Protein AF-A0A815K995-F1 (afdb_monomer)

Solvent-accessible surface area (backbone atoms only — not comparable to full-atom values): 7004 Å² total; per-residue (Å²): 136,90,71,78,91,73,68,48,72,71,52,49,50,49,30,42,75,75,43,52,70,61,80,76,50,62,62,69,53,32,50,54,38,45,49,45,39,38,73,76,62,66,43,56,68,69,58,48,53,76,46,48,77,54,32,75,49,58,57,68,61,46,51,51,53,53,51,48,26,48,74,70,72,50,67,32,77,48,87,90,44,85,71,49,48,53,68,66,58,69,59,46,94,44,66,57,58,29,16,65,74,69,72,70,46,57,54,66,61,53,53,54,52,61,76,75,111

Foldseek 3Di:
DDDDVPQDPVLVVLLCVVCVVLVVADPVQLVLQCCCCVPVLVADPVLCSVPVVLSRDDPLLLVLLCVVCVVLVLSACDPVDPSHDHSVLSVDPDLCSNCVPRVVHDSVVSVVSSVVD

pLDDT: mean 93.16, std 9.45, range [33.12, 97.75]

InterPro doma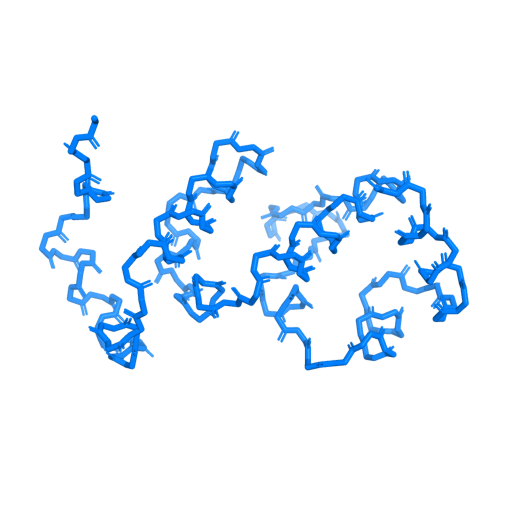ins:
  IPR003690 Transcription termination factor, mitochondrial/chloroplastic [PF02536] (4-79)
  IPR038538 MTERF superfamily, mitochondrial/chloroplastic [G3DSA:1.25.70.10] (1-117)

Mean predicted aligned error: 3.58 Å

Radius of gyration: 14.65 Å; Cα contacts (8 Å, |Δi|>4): 116; chains: 1; bounding box: 34×35×35 Å

Organism: NCBI:txid433720

Structure (mmCIF, N/CA/C/O backbone):
data_AF-A0A815K995-F1
#
_entry.id   AF-A0A815K995-F1
#
loop_
_atom_site.group_PDB
_atom_site.id
_atom_site.type_symbol
_atom_site.label_atom_id
_atom_site.label_alt_id
_atom_site.label_comp_id
_atom_site.label_asym_id
_atom_site.label_entity_id
_atom_site.label_seq_id
_atom_site.pdbx_PDB_ins_code
_atom_site.Cartn_x
_atom_site.Cartn_y
_atom_site.Cartn_z
_atom_site.occupancy
_atom_site.B_iso_or_equiv
_atom_site.auth_seq_id
_atom_site.auth_comp_id
_atom_site.auth_asym_id
_atom_site.auth_atom_id
_atom_site.pdbx_PDB_model_num
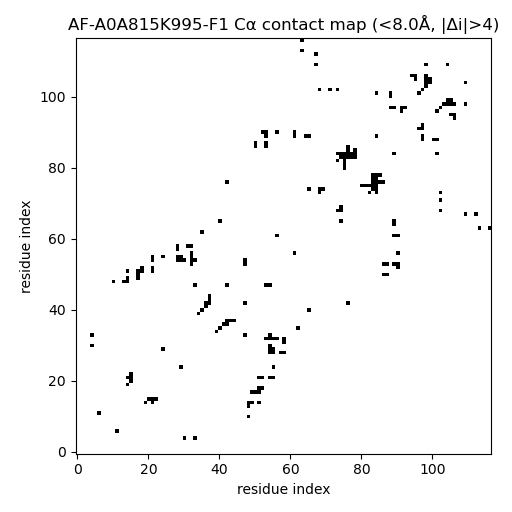ATOM 1 N N . MET A 1 1 ? 0.896 23.483 8.645 1.00 33.12 1 MET A N 1
ATOM 2 C CA . MET A 1 1 ? -0.292 22.689 8.278 1.00 33.12 1 MET A CA 1
ATOM 3 C C . MET A 1 1 ? -0.439 21.598 9.323 1.00 33.12 1 MET A C 1
ATOM 5 O O . MET A 1 1 ? 0.375 20.692 9.343 1.00 33.12 1 MET A O 1
ATOM 9 N N . ASN A 1 2 ? -1.375 21.768 10.259 1.00 42.28 2 ASN A N 1
ATOM 10 C CA . ASN A 1 2 ? -1.779 20.726 11.203 1.00 42.28 2 ASN A CA 1
ATOM 11 C C . ASN A 1 2 ? -3.022 20.072 10.606 1.00 42.28 2 ASN A C 1
ATOM 13 O O . ASN A 1 2 ? -4.102 20.649 10.699 1.00 42.28 2 ASN A O 1
ATOM 17 N N . THR A 1 3 ? -2.885 18.917 9.968 1.00 44.00 3 THR A N 1
ATOM 18 C CA . THR A 1 3 ? -4.040 18.176 9.456 1.00 44.00 3 THR A CA 1
ATOM 19 C C . THR A 1 3 ? -3.959 16.757 9.969 1.00 44.00 3 THR A C 1
ATOM 21 O O . THR A 1 3 ? -3.334 15.887 9.385 1.00 44.00 3 THR A O 1
ATOM 24 N N . GLN A 1 4 ? -4.631 16.514 11.094 1.00 66.75 4 GLN A N 1
ATOM 25 C CA . GLN A 1 4 ? -5.117 15.171 11.393 1.00 66.75 4 GLN A CA 1
ATOM 26 C C . GLN A 1 4 ? -5.733 14.608 10.101 1.00 66.75 4 GLN A C 1
ATOM 28 O O . GLN A 1 4 ? -6.472 15.337 9.441 1.00 66.75 4 GLN A O 1
ATOM 33 N N . LEU A 1 5 ? -5.448 13.354 9.730 1.00 78.94 5 LEU A N 1
ATOM 34 C CA . LEU A 1 5 ? -5.896 12.685 8.486 1.00 78.94 5 LEU A CA 1
ATOM 35 C C . LEU A 1 5 ? -7.425 12.681 8.229 1.00 78.94 5 LEU A C 1
ATOM 37 O O . LEU A 1 5 ? -7.916 12.070 7.272 1.00 78.94 5 LEU A O 1
ATOM 41 N N . GLY A 1 6 ? -8.188 13.357 9.087 1.00 83.06 6 GLY A N 1
ATOM 42 C CA . GLY A 1 6 ? -9.619 13.572 8.974 1.00 83.06 6 GLY A CA 1
ATOM 43 C C . GLY A 1 6 ? -10.394 12.279 9.120 1.00 83.06 6 GLY A C 1
ATOM 44 O O . GLY A 1 6 ? -11.490 12.183 8.589 1.00 83.06 6 GLY A O 1
ATOM 45 N N . PHE A 1 7 ? -9.803 11.261 9.756 1.00 86.25 7 PHE A N 1
ATOM 46 C CA . PHE A 1 7 ? -10.503 10.009 9.980 1.00 86.25 7 PHE A CA 1
ATOM 47 C C . PHE A 1 7 ? -11.633 10.217 10.976 1.00 86.25 7 PHE A C 1
ATOM 49 O O . PHE A 1 7 ? -11.411 10.698 12.091 1.00 86.25 7 PHE A O 1
ATOM 56 N N . GLU A 1 8 ? -12.831 9.800 10.593 1.00 90.94 8 GLU A N 1
ATOM 57 C CA . GLU A 1 8 ? -13.954 9.755 11.518 1.00 90.94 8 GLU A CA 1
ATOM 58 C C . GLU A 1 8 ? -13.742 8.652 12.564 1.00 90.94 8 GLU A C 1
ATOM 60 O O . GLU A 1 8 ? -13.029 7.671 12.339 1.00 90.94 8 GLU A O 1
ATOM 65 N N . TYR A 1 9 ? -14.414 8.755 13.713 1.00 90.81 9 TYR A N 1
ATOM 66 C CA . TYR A 1 9 ? -14.305 7.743 14.770 1.00 90.81 9 TYR A CA 1
ATOM 67 C C . TYR A 1 9 ? -14.650 6.327 14.272 1.00 90.81 9 TYR A C 1
ATOM 69 O O . TYR A 1 9 ? -13.986 5.356 14.640 1.00 90.81 9 TYR A O 1
ATOM 77 N N . ALA A 1 10 ? -15.654 6.198 13.398 1.00 94.06 10 ALA A N 1
ATOM 78 C CA . ALA A 1 10 ? -16.025 4.921 12.791 1.00 94.06 10 ALA A CA 1
ATOM 79 C C . ALA A 1 10 ? -14.907 4.354 11.895 1.00 94.06 10 ALA A C 1
ATOM 81 O O . ALA A 1 10 ? -14.631 3.151 11.938 1.00 94.06 10 ALA A O 1
ATOM 82 N N . GLU A 1 11 ? -14.224 5.215 11.137 1.00 94.25 11 GLU A N 1
ATOM 83 C CA . GLU A 1 11 ? -13.081 4.845 10.299 1.00 94.25 11 GLU A CA 1
ATOM 84 C C . GLU A 1 11 ? -11.891 4.414 11.159 1.00 94.25 11 GLU A C 1
ATOM 86 O O . GLU A 1 11 ? -11.328 3.342 10.934 1.00 94.25 11 GLU A O 1
ATOM 91 N N . LEU A 1 12 ? -11.562 5.181 12.203 1.00 93.75 12 LEU A N 1
ATOM 92 C CA . LEU A 1 12 ? -10.512 4.830 13.163 1.00 93.75 12 LEU A CA 1
ATOM 93 C C . LEU A 1 12 ? -10.798 3.493 13.850 1.00 93.75 12 LEU A C 1
ATOM 95 O O . LEU A 1 12 ? -9.903 2.654 13.950 1.00 93.75 12 LEU A O 1
ATOM 99 N N . LYS A 1 13 ? -12.045 3.252 14.270 1.00 95.25 13 LYS A N 1
ATOM 100 C CA . LYS A 1 13 ? -12.471 1.974 14.856 1.00 95.25 13 LYS A CA 1
ATOM 101 C C . LYS A 1 13 ? -12.293 0.820 13.870 1.00 95.25 13 LYS A C 1
ATOM 103 O O . LYS A 1 13 ? -11.816 -0.247 14.255 1.00 95.25 13 LYS A O 1
ATOM 108 N N . LYS A 1 14 ? -12.630 1.026 12.593 1.00 96.31 14 LYS A N 1
ATOM 109 C CA . LYS A 1 14 ? -12.428 0.024 11.537 1.00 96.31 14 LYS A CA 1
ATOM 110 C C . LYS A 1 14 ? -10.941 -0.268 11.320 1.00 96.31 14 LYS A C 1
ATOM 112 O O . LYS A 1 14 ? -10.556 -1.437 11.327 1.00 96.31 14 LYS A O 1
ATOM 117 N N . ILE A 1 15 ? -10.110 0.769 11.215 1.00 96.19 15 ILE A N 1
ATOM 118 C CA . ILE A 1 15 ? -8.650 0.641 11.098 1.00 96.19 15 ILE A CA 1
ATOM 119 C C . ILE A 1 15 ? -8.083 -0.112 12.304 1.00 96.19 15 ILE A C 1
ATOM 121 O O . ILE A 1 15 ? -7.287 -1.029 12.126 1.00 96.19 15 ILE A O 1
ATOM 125 N N . PHE A 1 16 ? -8.504 0.233 13.522 1.00 95.62 16 PHE A N 1
ATOM 126 C CA . PHE A 1 16 ? -8.029 -0.407 14.749 1.00 95.62 16 PHE A CA 1
ATOM 127 C C . PHE A 1 16 ? -8.368 -1.899 14.776 1.00 95.62 16 PHE A C 1
ATOM 129 O O . PHE A 1 16 ? -7.493 -2.726 15.024 1.00 95.62 16 PHE A O 1
ATOM 136 N N . ASN A 1 17 ? -9.607 -2.255 14.432 1.00 96.38 17 ASN A N 1
ATOM 137 C CA . ASN A 1 17 ? -10.041 -3.650 14.378 1.00 96.38 17 ASN A CA 1
ATOM 138 C C . ASN A 1 17 ? -9.291 -4.466 13.315 1.00 96.38 17 ASN A C 1
ATOM 140 O O . ASN A 1 17 ? -9.049 -5.654 13.515 1.00 96.38 17 ASN A O 1
ATOM 144 N N . GLN A 1 18 ? -8.919 -3.853 12.188 1.00 95.56 18 GLN A N 1
ATOM 145 C CA . GLN A 1 18 ? -8.184 -4.541 11.124 1.00 95.56 18 GLN A CA 1
ATOM 146 C C . GLN A 1 18 ? -6.675 -4.609 11.382 1.00 95.56 18 GLN A C 1
ATOM 148 O O . GLN A 1 18 ? -6.033 -5.620 11.096 1.00 95.56 18 GLN A O 1
ATOM 153 N N . TYR A 1 19 ? -6.084 -3.524 11.881 1.00 96.25 19 TYR A N 1
ATOM 154 C CA . TYR A 1 19 ? -4.645 -3.403 12.074 1.00 96.25 19 TYR A CA 1
ATOM 155 C C . TYR A 1 19 ? -4.302 -2.385 13.173 1.00 96.25 19 TYR A C 1
ATOM 157 O O . TYR A 1 19 ? -3.719 -1.333 12.912 1.00 96.25 19 TYR A O 1
ATOM 165 N N . ALA A 1 20 ? -4.590 -2.735 14.432 1.00 95.75 20 ALA A N 1
ATOM 166 C CA . ALA A 1 20 ? -4.276 -1.921 15.616 1.00 95.75 20 ALA A CA 1
ATOM 167 C C . ALA A 1 20 ? -2.804 -1.478 15.691 1.00 95.75 20 ALA A C 1
ATOM 169 O O . ALA A 1 20 ? -2.501 -0.391 16.177 1.00 95.75 20 ALA A O 1
ATOM 170 N N . LYS A 1 21 ? -1.881 -2.283 15.141 1.00 95.06 21 LYS A N 1
ATOM 171 C CA . LYS A 1 21 ? -0.458 -1.929 15.060 1.00 95.06 21 LYS A CA 1
ATOM 172 C C . LYS A 1 21 ? -0.215 -0.631 14.290 1.00 95.06 21 LYS A C 1
ATOM 174 O O . LYS A 1 21 ? 0.831 -0.043 14.497 1.00 95.06 21 LYS A O 1
ATOM 179 N N . LEU A 1 22 ? -1.131 -0.164 13.433 1.00 95.25 22 LEU A N 1
ATOM 180 C CA . LEU A 1 22 ? -0.958 1.112 12.735 1.00 95.25 22 LEU A CA 1
ATOM 181 C C . LEU A 1 22 ? -0.749 2.280 13.709 1.00 95.25 22 LEU A C 1
ATOM 183 O O . LEU A 1 22 ? 0.079 3.141 13.451 1.00 95.25 22 LEU A O 1
ATOM 187 N N . PHE A 1 23 ? -1.442 2.266 14.850 1.00 93.44 23 PHE A N 1
ATOM 188 C CA . PHE A 1 23 ? -1.461 3.362 15.824 1.00 93.44 23 PHE A CA 1
ATOM 189 C C . PHE A 1 23 ? -0.164 3.517 16.628 1.00 93.44 23 PHE A C 1
ATOM 191 O O . PHE A 1 23 ? -0.015 4.499 17.346 1.00 93.44 23 PHE A O 1
ATOM 198 N N . ILE A 1 24 ? 0.767 2.565 16.512 1.00 95.19 24 ILE A N 1
ATOM 199 C CA . ILE A 1 24 ? 2.099 2.653 17.127 1.00 95.19 24 ILE A CA 1
ATOM 200 C C . ILE A 1 24 ? 3.198 3.022 16.119 1.00 95.19 24 ILE A C 1
ATOM 202 O O . ILE A 1 24 ? 4.347 3.188 16.517 1.00 95.19 24 ILE A O 1
ATOM 206 N N . TYR A 1 25 ? 2.883 3.115 14.820 1.00 94.38 25 TYR A N 1
ATOM 207 C CA . TYR A 1 25 ? 3.847 3.577 13.817 1.00 94.38 25 TYR A CA 1
ATOM 208 C C . TYR A 1 25 ? 3.951 5.105 13.810 1.00 94.38 25 TYR A C 1
ATOM 210 O O . TYR A 1 25 ? 3.081 5.810 14.316 1.00 94.38 25 TYR A O 1
ATOM 218 N N . ASP A 1 26 ? 5.024 5.608 13.197 1.00 93.94 26 ASP A N 1
ATOM 219 C CA . ASP A 1 26 ? 5.237 7.040 13.004 1.00 93.94 26 ASP A CA 1
ATOM 220 C C . ASP A 1 26 ? 4.072 7.671 12.227 1.00 93.94 26 ASP A C 1
ATOM 222 O O . ASP A 1 26 ? 3.829 7.349 11.059 1.00 93.94 26 ASP A O 1
ATOM 226 N N . TYR A 1 27 ? 3.371 8.600 12.883 1.00 92.31 27 TYR A N 1
ATOM 227 C CA . TYR A 1 27 ? 2.262 9.341 12.295 1.00 92.31 27 TYR A CA 1
ATOM 228 C C . TYR A 1 27 ? 2.682 10.078 11.020 1.00 92.31 27 TYR A C 1
ATOM 230 O O . TYR A 1 27 ? 1.917 10.089 10.060 1.00 92.31 27 TYR A O 1
ATOM 238 N N . LYS A 1 28 ? 3.905 10.624 10.959 1.00 94.31 28 LYS A N 1
ATOM 239 C CA . LYS A 1 28 ? 4.384 11.345 9.769 1.00 94.31 28 LYS A CA 1
ATOM 240 C C . LYS A 1 28 ? 4.502 10.425 8.559 1.00 94.31 28 LYS A C 1
ATOM 242 O O . LYS A 1 28 ? 4.162 10.826 7.452 1.00 94.31 28 LYS A O 1
ATOM 247 N N . LEU A 1 29 ? 4.950 9.183 8.761 1.00 95.75 29 LEU A N 1
ATOM 248 C CA . LEU A 1 29 ? 5.005 8.183 7.694 1.00 95.75 29 LEU A CA 1
ATOM 249 C C . LEU A 1 29 ? 3.600 7.805 7.213 1.00 95.75 29 LEU A C 1
ATOM 251 O O . LEU A 1 29 ? 3.374 7.690 6.010 1.00 95.75 29 LEU A O 1
ATOM 255 N N . ILE A 1 30 ? 2.665 7.612 8.148 1.00 96.62 30 ILE A N 1
ATOM 256 C CA . ILE A 1 30 ? 1.267 7.288 7.835 1.00 96.62 30 ILE A CA 1
ATOM 257 C C . ILE A 1 30 ? 0.632 8.427 7.041 1.00 96.62 30 ILE A C 1
ATOM 259 O O . ILE A 1 30 ? -0.002 8.168 6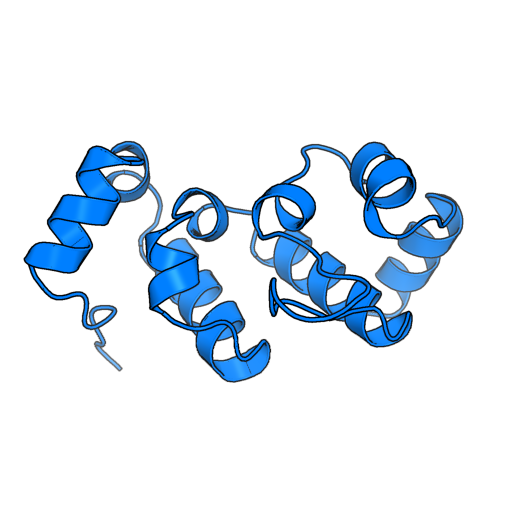.021 1.00 96.62 30 ILE A O 1
ATOM 263 N N . GLU A 1 31 ? 0.823 9.667 7.488 1.00 95.44 31 GLU A N 1
ATOM 264 C CA . GLU A 1 31 ? 0.295 10.863 6.839 1.00 95.44 31 GLU A CA 1
ATOM 265 C C . GLU A 1 31 ? 0.851 11.021 5.425 1.00 95.44 31 GLU A C 1
ATOM 267 O O . GLU A 1 31 ? 0.080 11.130 4.473 1.00 95.44 31 GLU A O 1
ATOM 272 N N . LEU A 1 32 ? 2.172 10.908 5.272 1.00 96.56 32 LEU A N 1
ATOM 273 C CA . LEU A 1 32 ? 2.850 10.980 3.981 1.00 96.56 32 LEU A CA 1
ATOM 274 C C . LEU A 1 32 ? 2.369 9.894 3.005 1.00 96.56 32 LEU A C 1
ATOM 276 O O . LEU A 1 32 ? 2.085 10.174 1.842 1.00 96.56 32 LEU A O 1
ATOM 280 N N . ASN A 1 33 ? 2.262 8.645 3.467 1.00 97.69 33 ASN A N 1
ATOM 281 C CA . ASN A 1 33 ? 1.765 7.551 2.635 1.00 97.69 33 ASN A CA 1
A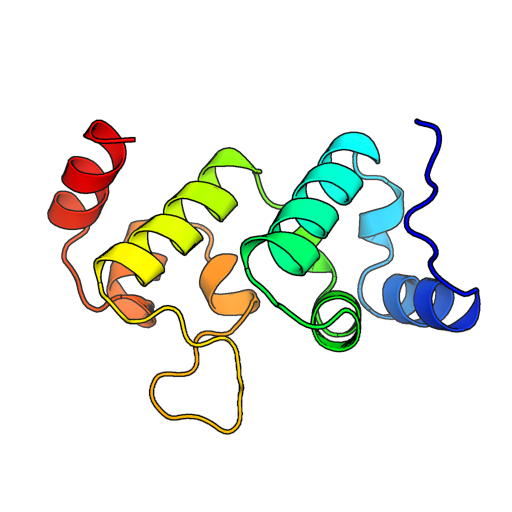TOM 282 C C . ASN A 1 33 ? 0.286 7.736 2.277 1.00 97.69 33 ASN A C 1
ATOM 284 O O . ASN A 1 33 ? -0.112 7.401 1.161 1.00 97.69 33 ASN A O 1
ATOM 288 N N . PHE A 1 34 ? -0.535 8.236 3.203 1.00 96.94 34 PHE A N 1
ATOM 289 C CA . PHE A 1 34 ? -1.949 8.484 2.943 1.00 96.94 34 PHE A CA 1
ATOM 290 C C . PHE A 1 34 ? -2.124 9.568 1.881 1.00 96.94 34 PHE A C 1
ATOM 292 O O . PHE A 1 34 ? -2.840 9.335 0.909 1.00 96.94 34 PHE A O 1
ATOM 299 N N . ASP A 1 35 ? -1.446 10.706 2.038 1.00 96.00 35 ASP A N 1
ATOM 300 C CA . ASP A 1 35 ? -1.493 11.828 1.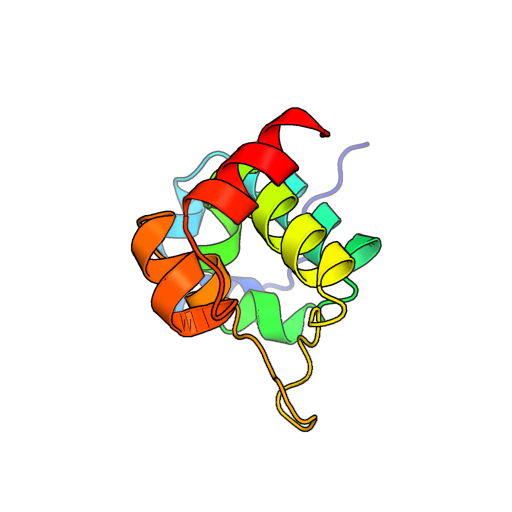099 1.00 96.00 35 ASP A CA 1
ATOM 301 C C . ASP A 1 35 ? -1.082 11.388 -0.312 1.00 96.00 35 ASP A C 1
ATOM 303 O O . ASP A 1 35 ? -1.846 11.546 -1.263 1.00 96.00 35 ASP A O 1
ATOM 307 N N . PHE A 1 36 ? 0.052 10.692 -0.431 1.00 97.31 36 PHE A N 1
ATOM 308 C CA . PHE A 1 36 ? 0.523 10.154 -1.706 1.00 97.31 36 PHE A CA 1
ATOM 309 C C . PHE A 1 36 ? -0.482 9.191 -2.356 1.00 97.31 36 PHE A C 1
ATOM 311 O O . PHE A 1 36 ? -0.785 9.293 -3.546 1.00 97.31 36 PHE A O 1
ATOM 318 N N . LEU A 1 37 ? -1.025 8.233 -1.600 1.00 97.00 37 LEU A N 1
ATOM 319 C CA . LEU A 1 37 ? -1.947 7.250 -2.171 1.00 97.00 37 LEU A CA 1
ATOM 320 C C . LEU A 1 37 ? -3.300 7.866 -2.541 1.00 97.00 37 LEU A C 1
ATOM 322 O O . LEU A 1 37 ? -3.868 7.516 -3.578 1.00 97.00 37 LEU A O 1
ATOM 326 N N . TYR A 1 38 ? -3.816 8.764 -1.706 1.00 95.88 38 TYR A N 1
ATOM 327 C CA . TYR A 1 38 ? -5.116 9.389 -1.906 1.00 95.88 38 TYR A CA 1
ATOM 328 C C . TYR A 1 38 ? -5.061 10.460 -3.001 1.00 95.88 38 TYR A C 1
ATOM 330 O O . TYR A 1 38 ? -5.799 10.360 -3.980 1.00 95.88 38 TYR A O 1
ATOM 338 N N . ASN A 1 39 ? -4.148 11.428 -2.886 1.00 95.19 39 ASN A N 1
ATOM 339 C CA . ASN A 1 39 ? -4.083 12.587 -3.777 1.00 95.19 39 ASN A CA 1
ATOM 340 C C . ASN A 1 39 ? -3.298 12.305 -5.069 1.00 95.19 39 ASN A C 1
ATOM 342 O O . ASN A 1 39 ? -3.759 12.661 -6.151 1.00 95.19 39 ASN A O 1
ATOM 346 N N . GLU A 1 40 ? -2.142 11.631 -5.012 1.00 95.12 40 GLU A N 1
ATOM 347 C CA . GLU A 1 40 ? -1.305 11.421 -6.213 1.00 95.12 40 GLU A CA 1
ATOM 348 C C . GLU A 1 40 ? -1.617 10.124 -6.978 1.00 95.12 40 GLU A C 1
ATOM 350 O O . GLU A 1 40 ? -1.406 10.026 -8.200 1.00 95.12 40 GLU A O 1
ATOM 355 N N . MET A 1 41 ? -2.083 9.091 -6.272 1.00 95.12 41 MET A N 1
ATOM 356 C CA . MET A 1 41 ? -2.423 7.792 -6.866 1.00 95.12 41 MET A CA 1
ATOM 357 C C . MET A 1 41 ? -3.929 7.587 -7.061 1.00 95.12 41 MET A C 1
ATOM 359 O O . MET A 1 41 ? -4.312 6.577 -7.655 1.00 95.12 41 MET A O 1
ATOM 363 N N . ASN A 1 42 ? -4.763 8.546 -6.640 1.00 93.94 42 ASN A N 1
ATOM 364 C CA . ASN A 1 42 ? -6.225 8.518 -6.769 1.00 93.94 42 ASN A CA 1
ATOM 365 C C . ASN A 1 42 ? -6.864 7.247 -6.179 1.00 93.94 42 ASN A C 1
ATOM 367 O O . ASN A 1 42 ? -7.844 6.715 -6.708 1.00 93.94 42 ASN A O 1
ATOM 371 N N . ILE A 1 43 ? -6.292 6.718 -5.095 1.00 95.06 43 ILE A N 1
ATOM 372 C CA . ILE A 1 43 ? -6.842 5.564 -4.384 1.00 95.06 43 ILE A CA 1
ATOM 373 C C . ILE A 1 43 ? -7.860 6.075 -3.375 1.00 95.06 43 ILE A C 1
ATOM 375 O O . ILE A 1 43 ? -7.543 6.903 -2.526 1.00 95.06 43 ILE A O 1
ATOM 379 N N . SER A 1 44 ? -9.090 5.568 -3.434 1.00 94.06 44 SER A N 1
ATOM 380 C CA . SER A 1 44 ? -10.138 6.056 -2.539 1.00 94.06 44 SER A CA 1
ATOM 381 C C . SER A 1 44 ? -9.827 5.762 -1.069 1.00 94.06 44 SER A C 1
ATOM 383 O O . SER A 1 44 ? -9.302 4.701 -0.713 1.00 94.06 44 SER A O 1
ATOM 385 N N . ARG A 1 45 ? -10.226 6.697 -0.198 1.00 94.25 45 ARG A N 1
ATOM 386 C CA . ARG A 1 45 ? -10.112 6.594 1.266 1.00 94.25 45 ARG A CA 1
ATOM 387 C C . ARG A 1 45 ? -10.624 5.250 1.786 1.00 94.25 45 ARG A C 1
ATOM 389 O O . ARG A 1 45 ? -9.938 4.600 2.570 1.00 94.25 45 ARG A O 1
ATOM 396 N N . GLN A 1 46 ? -11.770 4.791 1.278 1.00 94.25 46 GLN A N 1
ATOM 397 C CA . GLN A 1 46 ? -12.358 3.506 1.661 1.00 94.25 46 GLN A CA 1
ATOM 398 C C . GLN A 1 46 ? -11.385 2.336 1.457 1.00 94.25 46 GLN A C 1
ATOM 400 O O . GLN A 1 46 ? -11.258 1.492 2.339 1.00 94.25 46 GLN A O 1
ATOM 405 N N . ARG A 1 47 ? -10.632 2.307 0.348 1.00 94.50 47 ARG A N 1
ATOM 406 C CA . ARG A 1 47 ? -9.656 1.235 0.095 1.00 94.50 47 ARG A CA 1
ATOM 407 C C . ARG A 1 47 ? -8.459 1.289 1.034 1.00 94.50 47 ARG A C 1
ATOM 409 O O . ARG A 1 47 ? -7.956 0.237 1.419 1.00 94.50 47 ARG A O 1
ATOM 416 N N . LEU A 1 48 ? -8.007 2.487 1.400 1.00 96.00 48 LEU A N 1
ATOM 417 C CA . LEU A 1 48 ? -6.930 2.659 2.379 1.00 96.00 48 LEU A CA 1
ATOM 418 C C . LEU A 1 48 ? -7.373 2.190 3.770 1.00 96.00 48 LEU A C 1
ATOM 420 O O . LEU A 1 48 ? -6.601 1.540 4.470 1.00 96.00 48 LEU A O 1
ATOM 424 N N . ILE A 1 49 ? -8.634 2.442 4.128 1.00 95.62 49 ILE A N 1
ATOM 425 C CA . ILE A 1 49 ? -9.255 1.950 5.364 1.00 95.62 49 ILE A CA 1
ATOM 426 C C . ILE A 1 49 ? -9.471 0.433 5.330 1.00 95.62 49 ILE A C 1
ATOM 428 O O . ILE A 1 49 ? -9.374 -0.201 6.373 1.00 95.62 49 ILE A O 1
ATOM 432 N N . ASP A 1 50 ? -9.755 -0.157 4.165 1.00 94.88 50 ASP A N 1
ATOM 433 C CA . ASP A 1 50 ? -9.946 -1.608 4.006 1.00 94.88 50 ASP A CA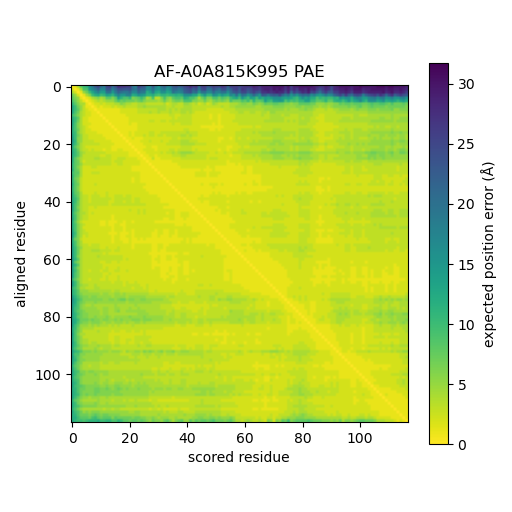 1
ATOM 434 C C . ASP A 1 50 ? -8.631 -2.400 3.987 1.00 94.88 50 ASP A C 1
ATOM 436 O O . ASP A 1 50 ? -8.632 -3.616 4.190 1.00 94.88 50 ASP A O 1
ATOM 440 N N . TYR A 1 51 ? -7.505 -1.730 3.727 1.00 96.69 51 TYR A N 1
ATOM 441 C CA . TYR A 1 51 ? -6.175 -2.319 3.850 1.00 96.69 51 TYR A CA 1
ATOM 442 C C . TYR A 1 51 ? -5.173 -1.353 4.514 1.00 96.69 51 TYR A C 1
ATOM 444 O O . TYR A 1 51 ? -4.205 -0.918 3.880 1.00 96.69 51 TYR A O 1
ATOM 452 N N . PRO A 1 52 ? -5.326 -1.069 5.821 1.00 96.56 52 PRO A N 1
ATOM 453 C CA . PRO A 1 52 ? -4.461 -0.134 6.539 1.00 96.56 52 PRO A CA 1
ATOM 454 C C . PRO A 1 52 ? -2.953 -0.461 6.539 1.00 96.56 52 PRO A C 1
ATOM 456 O O . PRO A 1 52 ? -2.152 0.474 6.591 1.00 96.56 52 PRO A O 1
ATOM 459 N N . PRO A 1 53 ? -2.494 -1.733 6.439 1.00 96.69 53 PRO A N 1
ATOM 460 C CA . PRO A 1 53 ? -1.063 -2.051 6.394 1.00 96.69 53 PRO A CA 1
ATOM 461 C C . PRO A 1 53 ? -0.270 -1.422 5.238 1.00 96.69 53 PRO A C 1
ATOM 463 O O . PRO A 1 53 ? 0.962 -1.491 5.257 1.00 96.69 53 PRO A O 1
ATOM 466 N N . ILE A 1 54 ? -0.924 -0.835 4.230 1.00 97.44 54 ILE A N 1
ATOM 467 C CA . ILE A 1 54 ? -0.232 -0.053 3.196 1.00 97.44 54 ILE A CA 1
ATOM 468 C C . ILE A 1 54 ? 0.391 1.228 3.770 1.00 97.44 54 ILE A C 1
ATOM 470 O O . ILE A 1 54 ? 1.471 1.631 3.348 1.00 97.44 54 ILE A O 1
ATOM 474 N N . LEU A 1 55 ? -0.241 1.832 4.781 1.00 97.06 55 LEU A N 1
ATOM 475 C CA . LEU A 1 55 ? 0.141 3.145 5.307 1.00 97.06 55 LEU A CA 1
ATOM 476 C C . LEU A 1 55 ? 1.419 3.109 6.157 1.00 97.06 55 LEU A C 1
ATOM 478 O O . LEU A 1 55 ? 2.034 4.143 6.385 1.00 97.06 55 LEU A O 1
ATOM 482 N N . LYS A 1 56 ? 1.863 1.920 6.584 1.00 95.69 56 LYS A N 1
ATOM 483 C CA . LYS A 1 56 ? 3.137 1.730 7.305 1.00 95.69 56 LYS A CA 1
ATOM 484 C C . LYS A 1 56 ? 4.316 1.367 6.396 1.00 95.69 56 LYS A C 1
ATOM 486 O O . LYS A 1 56 ? 5.412 1.122 6.896 1.00 95.69 56 LYS A O 1
ATOM 491 N N . GLN A 1 57 ? 4.105 1.208 5.086 1.00 96.56 57 GLN A N 1
ATOM 492 C CA . GLN A 1 57 ? 5.187 0.819 4.175 1.00 96.56 57 GLN A CA 1
ATOM 493 C C . GLN A 1 57 ? 6.251 1.916 4.082 1.00 96.56 57 GLN A C 1
ATOM 495 O O . GLN A 1 57 ? 5.966 3.089 4.305 1.00 96.56 57 GLN A O 1
ATOM 500 N N . SER A 1 58 ? 7.481 1.537 3.726 1.00 95.75 58 SER A N 1
ATOM 501 C CA . SER A 1 58 ? 8.508 2.526 3.390 1.00 95.75 58 SER A CA 1
ATOM 502 C C . SER A 1 58 ? 8.005 3.400 2.242 1.00 95.75 58 SER A C 1
ATOM 504 O O . SER A 1 58 ? 7.679 2.875 1.175 1.00 95.75 58 SER A O 1
ATOM 506 N N . PHE A 1 59 ? 7.968 4.718 2.456 1.00 97.00 59 PHE A N 1
ATOM 507 C CA . PHE A 1 59 ? 7.495 5.671 1.453 1.00 97.00 59 PHE A CA 1
ATOM 508 C C . PHE A 1 59 ? 8.270 5.539 0.139 1.00 97.00 59 PHE A C 1
ATOM 510 O O . PHE A 1 59 ? 7.669 5.477 -0.929 1.00 97.00 59 PHE A O 1
ATOM 517 N N . GLN A 1 60 ? 9.600 5.402 0.209 1.00 95.75 60 GLN A N 1
ATOM 518 C CA . GLN A 1 60 ? 10.438 5.233 -0.979 1.00 95.75 60 GLN A CA 1
ATOM 519 C C . GLN A 1 60 ? 10.046 3.975 -1.761 1.00 95.75 60 GLN A C 1
ATOM 521 O O . GLN A 1 60 ? 9.822 4.047 -2.966 1.00 95.75 60 GLN A O 1
ATOM 526 N N . GLN A 1 61 ? 9.897 2.832 -1.083 1.00 95.62 61 GLN A N 1
ATOM 527 C CA . GLN A 1 61 ? 9.496 1.588 -1.744 1.00 95.62 61 GLN A CA 1
ATOM 528 C C . GLN A 1 61 ? 8.099 1.708 -2.363 1.00 95.62 61 GLN A C 1
ATOM 530 O O . GLN A 1 61 ? 7.902 1.315 -3.514 1.00 95.62 61 GLN A O 1
ATOM 535 N N . LEU A 1 62 ? 7.139 2.257 -1.616 1.00 97.19 62 LEU A N 1
ATOM 536 C CA . LEU A 1 62 ? 5.764 2.434 -2.068 1.00 97.19 62 LEU A CA 1
ATOM 537 C C . LEU A 1 62 ? 5.694 3.349 -3.298 1.00 97.19 62 LEU A C 1
ATOM 539 O O . LEU A 1 62 ? 5.126 2.963 -4.323 1.00 97.19 62 LEU A O 1
ATOM 543 N N . ARG A 1 63 ? 6.336 4.520 -3.226 1.00 97.38 63 ARG A N 1
ATOM 544 C CA . ARG A 1 63 ? 6.410 5.492 -4.319 1.00 97.38 63 ARG A CA 1
ATOM 545 C C . ARG A 1 63 ? 7.052 4.879 -5.556 1.00 97.38 63 ARG A C 1
ATOM 547 O O . ARG A 1 63 ? 6.455 4.927 -6.628 1.00 97.38 63 ARG A O 1
ATOM 554 N N . THR A 1 64 ? 8.216 4.246 -5.422 1.00 97.06 64 THR A N 1
ATOM 555 C CA . THR A 1 64 ? 8.907 3.593 -6.544 1.00 97.06 64 THR A CA 1
ATOM 556 C C . THR A 1 64 ? 8.032 2.530 -7.209 1.00 97.06 64 THR A C 1
ATOM 558 O O . THR A 1 64 ? 7.942 2.507 -8.436 1.00 97.06 64 THR A O 1
ATOM 561 N N . ARG A 1 65 ? 7.337 1.681 -6.441 1.00 97.56 65 ARG A N 1
ATOM 562 C CA . ARG A 1 65 ? 6.441 0.651 -7.002 1.00 97.56 65 ARG A CA 1
ATOM 563 C C . ARG A 1 65 ? 5.269 1.254 -7.764 1.00 97.56 65 ARG A C 1
ATOM 565 O O . ARG A 1 65 ? 4.970 0.812 -8.872 1.00 97.56 65 ARG A O 1
ATOM 572 N N . CYS A 1 66 ? 4.639 2.280 -7.203 1.00 97.25 66 CYS A N 1
ATOM 573 C CA . CYS A 1 66 ? 3.563 3.012 -7.861 1.00 97.25 66 CYS A CA 1
ATOM 574 C C . CYS A 1 66 ? 4.031 3.679 -9.165 1.00 97.25 66 CYS A C 1
ATOM 576 O O . CYS A 1 66 ? 3.366 3.552 -10.195 1.00 97.25 66 CYS A O 1
ATOM 578 N N . LEU A 1 67 ? 5.193 4.340 -9.150 1.00 97.12 67 LEU A N 1
ATOM 579 C CA . LEU A 1 67 ? 5.777 4.970 -10.337 1.00 97.12 67 LEU A CA 1
ATOM 580 C C . LEU A 1 67 ? 6.168 3.944 -11.399 1.00 97.12 67 LEU A C 1
ATOM 582 O O . LEU A 1 67 ? 5.941 4.171 -12.585 1.00 97.12 67 LEU A O 1
ATOM 586 N N . TYR A 1 68 ? 6.680 2.788 -10.991 1.00 97.75 68 TYR A N 1
ATOM 587 C CA . TYR A 1 68 ? 7.007 1.720 -11.925 1.00 97.75 68 TYR A CA 1
ATOM 588 C C . TYR A 1 68 ? 5.759 1.126 -12.586 1.00 97.75 68 TYR A C 1
ATOM 590 O O . TYR A 1 68 ? 5.742 0.897 -13.793 1.00 97.75 68 TYR A O 1
ATOM 598 N N . LEU A 1 69 ? 4.667 0.945 -11.838 1.00 96.88 69 LEU A N 1
ATOM 599 C CA . LEU A 1 69 ? 3.380 0.558 -12.424 1.00 96.88 69 LEU A CA 1
ATOM 600 C C . LEU A 1 69 ? 2.846 1.624 -13.389 1.00 96.88 69 LEU A C 1
ATOM 602 O O . LEU A 1 69 ? 2.278 1.267 -14.422 1.00 96.88 69 LEU A O 1
ATOM 606 N N . LYS A 1 70 ? 3.044 2.919 -13.094 1.00 95.81 70 LYS A N 1
ATOM 607 C CA . LYS A 1 70 ? 2.726 4.013 -14.029 1.00 95.81 70 LYS A CA 1
ATOM 608 C C . LYS A 1 70 ? 3.561 3.897 -15.310 1.00 95.81 70 LYS A C 1
ATOM 610 O O . LYS A 1 70 ? 2.978 3.893 -16.391 1.00 95.81 70 LYS A O 1
ATOM 615 N N . TYR A 1 71 ? 4.875 3.697 -15.189 1.00 96.50 71 TYR A N 1
ATOM 616 C CA . TYR A 1 71 ? 5.800 3.487 -16.311 1.00 96.50 71 TYR A CA 1
ATOM 617 C C . TYR A 1 71 ? 5.389 2.306 -17.203 1.00 96.50 71 TYR A C 1
ATOM 619 O O . TYR A 1 71 ? 5.338 2.435 -18.424 1.00 96.50 71 TYR A O 1
ATOM 627 N N . LEU A 1 72 ? 4.989 1.183 -16.600 1.00 95.88 72 LEU A N 1
ATOM 628 C CA . LEU A 1 72 ? 4.503 0.002 -17.323 1.00 95.88 72 LEU A CA 1
ATOM 629 C C . LEU A 1 72 ? 3.078 0.150 -17.881 1.00 95.88 72 LEU A C 1
ATOM 631 O O . LEU A 1 72 ? 2.581 -0.781 -18.511 1.00 95.88 72 LEU A O 1
ATOM 635 N N . LYS A 1 73 ? 2.390 1.272 -17.628 1.00 94.44 73 LYS A N 1
ATOM 636 C CA . LYS A 1 73 ? 0.959 1.469 -17.931 1.00 94.44 73 LYS A CA 1
ATOM 637 C C . LYS A 1 73 ? 0.051 0.413 -17.273 1.00 94.44 73 LYS A C 1
ATOM 639 O O . LYS A 1 73 ? -0.987 0.048 -17.815 1.00 94.44 73 LYS A O 1
ATOM 644 N N . ARG A 1 74 ? 0.425 -0.062 -16.077 1.00 93.06 74 ARG A N 1
ATOM 645 C CA . ARG A 1 74 ? -0.303 -1.066 -15.268 1.00 93.06 74 ARG A CA 1
ATOM 646 C C . ARG A 1 74 ? -0.774 -0.523 -13.910 1.00 93.06 74 ARG A C 1
ATOM 648 O O . ARG A 1 74 ? -1.028 -1.290 -12.989 1.00 93.06 74 ARG A O 1
ATOM 655 N N . HIS A 1 75 ? -0.881 0.797 -13.764 1.00 91.81 75 HIS A N 1
ATOM 656 C CA . HIS A 1 75 ? -1.331 1.457 -12.534 1.00 91.81 75 HIS A CA 1
ATOM 657 C C . HIS A 1 75 ? -2.865 1.428 -12.391 1.00 91.81 75 HIS A C 1
ATOM 659 O O . HIS A 1 75 ? -3.527 2.458 -12.404 1.00 91.81 75 HIS A O 1
ATOM 665 N N . GLN A 1 76 ? -3.455 0.237 -12.286 1.00 93.44 76 GLN A N 1
ATOM 666 C CA . GLN A 1 76 ? -4.897 0.089 -12.097 1.00 93.44 76 GLN A CA 1
ATOM 667 C C . GLN A 1 76 ? -5.216 -0.326 -10.659 1.00 93.44 76 GLN A C 1
ATOM 669 O O . GLN A 1 76 ? -5.018 -1.479 -10.295 1.00 93.44 76 GLN A O 1
ATOM 674 N N . PHE A 1 77 ? -5.745 0.593 -9.851 1.00 93.00 77 PHE A N 1
ATOM 675 C CA . PHE A 1 77 ? -6.149 0.321 -8.463 1.00 93.00 77 PHE A CA 1
ATOM 676 C C . PHE A 1 77 ? -7.665 0.212 -8.289 1.00 93.00 77 PHE A C 1
ATOM 678 O O . PHE A 1 77 ? -8.145 0.265 -7.164 1.00 93.00 77 PHE A O 1
ATOM 685 N N . ASP A 1 78 ? -8.434 0.070 -9.364 1.00 90.50 78 ASP A N 1
ATOM 686 C CA . ASP A 1 78 ? -9.875 -0.193 -9.346 1.00 90.50 78 ASP A CA 1
ATOM 687 C C . ASP A 1 78 ? -10.116 -1.709 -9.450 1.00 90.50 78 ASP A C 1
ATOM 689 O O . ASP A 1 78 ? -9.661 -2.317 -10.423 1.00 90.50 78 ASP A O 1
ATOM 693 N N . PRO A 1 79 ? -10.795 -2.355 -8.479 1.00 90.75 79 PRO A N 1
ATOM 694 C CA . PRO A 1 79 ? -10.958 -3.806 -8.494 1.00 90.75 79 PRO A CA 1
ATOM 695 C C . PRO A 1 79 ? -11.937 -4.281 -9.573 1.00 90.75 79 PRO A C 1
ATOM 697 O O . PRO A 1 79 ? -11.990 -5.474 -9.853 1.00 90.75 79 PRO A O 1
ATOM 700 N N . THR A 1 80 ? -12.702 -3.367 -10.173 1.00 92.75 80 THR A N 1
ATOM 701 C CA . THR A 1 80 ? -13.673 -3.672 -11.230 1.00 92.75 80 THR A CA 1
ATOM 702 C C . THR A 1 80 ? -13.053 -3.652 -12.628 1.00 92.75 80 THR A C 1
ATOM 704 O O . THR A 1 80 ? -13.691 -4.071 -13.593 1.00 92.75 80 THR A O 1
ATOM 707 N N . LYS A 1 81 ? -11.804 -3.183 -12.758 1.00 92.69 81 LYS A N 1
ATOM 708 C CA . LYS A 1 81 ? -11.115 -3.016 -14.043 1.00 92.69 81 LYS A CA 1
ATOM 709 C C . LYS A 1 81 ? -10.065 -4.109 -14.272 1.00 92.69 81 LYS A C 1
ATOM 711 O O . LYS A 1 81 ? -9.443 -4.584 -13.319 1.00 92.69 81 LYS A O 1
ATOM 716 N N . PRO A 1 82 ? -9.814 -4.500 -15.536 1.00 92.06 82 PRO A N 1
ATOM 717 C CA . PRO A 1 82 ? -8.775 -5.472 -15.857 1.00 92.06 82 PRO A CA 1
ATOM 718 C C . PRO A 1 82 ? -7.393 -4.963 -15.436 1.00 92.06 82 PRO A C 1
ATOM 720 O O . PRO A 1 82 ? -7.137 -3.759 -15.409 1.00 92.06 82 PRO A O 1
ATOM 723 N N . ASN A 1 83 ? -6.483 -5.899 -15.155 1.00 90.25 83 ASN A N 1
ATOM 724 C CA . ASN A 1 83 ? -5.137 -5.621 -14.640 1.00 90.25 83 ASN A CA 1
ATOM 725 C C . ASN A 1 83 ? -5.112 -4.919 -13.273 1.00 90.25 83 ASN A C 1
ATOM 727 O O . ASN A 1 83 ? -4.130 -4.248 -12.958 1.00 90.25 83 ASN A O 1
ATOM 731 N N . PHE A 1 84 ? -6.164 -5.088 -12.468 1.00 94.38 84 PHE A N 1
ATOM 732 C CA . PHE A 1 84 ? -6.208 -4.608 -11.093 1.00 94.38 84 PHE A CA 1
ATOM 733 C C . PHE A 1 84 ? -4.977 -5.057 -10.285 1.00 94.38 84 PHE A C 1
ATOM 735 O O . PHE A 1 84 ? -4.632 -6.239 -10.252 1.00 94.38 84 PHE A O 1
ATOM 742 N N . VAL A 1 85 ? -4.347 -4.100 -9.605 1.00 95.31 85 VAL A N 1
ATOM 743 C CA . VAL A 1 85 ? -3.252 -4.294 -8.655 1.00 95.31 85 VAL A CA 1
ATOM 744 C C . VAL A 1 85 ? -3.756 -3.952 -7.260 1.00 95.31 85 VAL A C 1
ATOM 746 O O . VAL A 1 85 ? -4.207 -2.833 -7.005 1.00 95.31 85 VAL A O 1
ATOM 749 N N . SER A 1 86 ? -3.667 -4.901 -6.331 1.00 95.69 86 SER A N 1
ATOM 750 C CA . SER A 1 86 ? -4.119 -4.672 -4.961 1.00 95.69 86 SER A CA 1
ATOM 751 C C . SER A 1 86 ? -3.091 -3.903 -4.124 1.00 95.69 86 SER A C 1
ATOM 753 O O . SER A 1 86 ? -1.889 -3.917 -4.384 1.00 95.69 86 SER A O 1
ATOM 755 N N . LEU A 1 87 ? -3.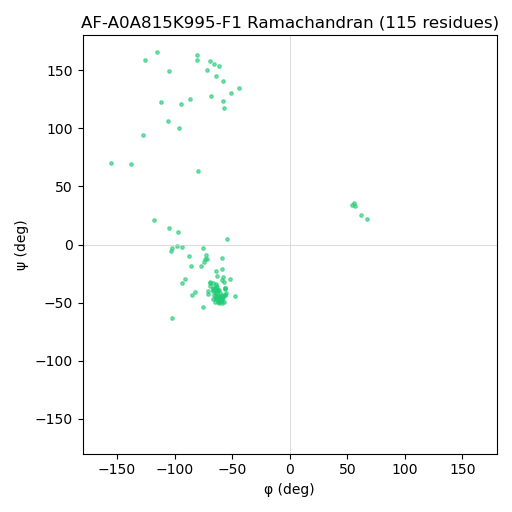546 -3.271 -3.038 1.00 96.62 87 LEU A N 1
ATOM 756 C CA . LEU A 1 87 ? -2.643 -2.647 -2.060 1.00 96.62 87 LEU A CA 1
ATOM 757 C C . LEU A 1 87 ? -1.730 -3.684 -1.376 1.00 96.62 87 LEU A C 1
ATOM 759 O O . LEU A 1 87 ? -0.600 -3.384 -0.984 1.00 96.62 87 LEU A O 1
ATOM 763 N N . LYS A 1 88 ? -2.188 -4.936 -1.281 1.00 95.69 88 LYS A N 1
ATOM 764 C CA . LYS A 1 88 ? -1.379 -6.054 -0.788 1.00 95.69 88 LYS A CA 1
ATOM 765 C C . LYS A 1 88 ? -0.230 -6.379 -1.744 1.00 95.69 88 LYS A C 1
ATOM 767 O O . LYS A 1 88 ? 0.884 -6.606 -1.277 1.00 95.69 88 LYS A O 1
ATOM 772 N N . ASP A 1 89 ? -0.472 -6.324 -3.051 1.00 95.81 89 ASP A N 1
ATOM 773 C CA . ASP A 1 89 ? 0.555 -6.521 -4.081 1.00 95.81 89 ASP A CA 1
ATOM 774 C C . ASP A 1 89 ? 1.636 -5.432 -4.017 1.00 95.81 89 ASP A C 1
ATOM 776 O O . ASP A 1 89 ? 2.831 -5.724 -4.094 1.00 95.81 89 ASP A O 1
ATOM 780 N N . LEU A 1 90 ? 1.237 -4.179 -3.765 1.00 95.38 90 LEU A N 1
ATOM 781 C CA . LEU A 1 90 ? 2.173 -3.078 -3.506 1.00 95.38 90 LEU A CA 1
ATOM 782 C C . LEU A 1 90 ? 2.991 -3.267 -2.223 1.00 95.38 90 LEU A C 1
ATOM 784 O O . LEU A 1 90 ? 4.071 -2.693 -2.106 1.00 95.38 90 LEU A O 1
ATOM 788 N N . SER A 1 91 ? 2.500 -4.068 -1.277 1.00 94.56 91 SER A N 1
ATOM 789 C CA . SER A 1 91 ? 3.116 -4.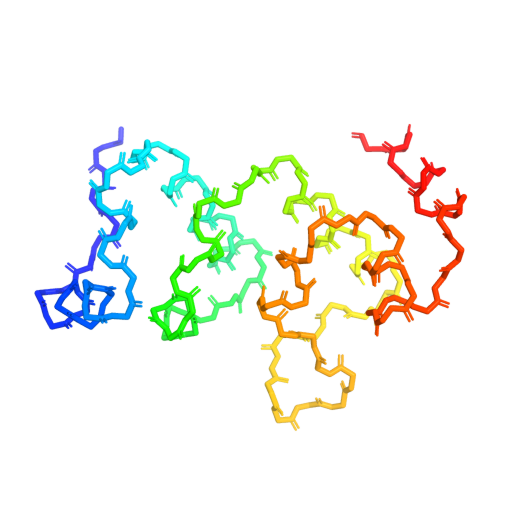314 0.035 1.00 94.56 91 SER A CA 1
ATOM 790 C C . SER A 1 91 ? 3.952 -5.599 0.092 1.00 94.56 91 SER A C 1
ATOM 792 O O . SER A 1 91 ? 4.342 -6.029 1.181 1.00 94.56 91 SER A O 1
ATOM 794 N N . LEU A 1 92 ? 4.225 -6.243 -1.051 1.00 94.94 92 LEU A N 1
ATOM 795 C CA . LEU A 1 92 ? 5.038 -7.463 -1.101 1.00 94.94 92 LEU A CA 1
ATOM 796 C C . LEU A 1 92 ? 6.436 -7.234 -0.512 1.00 94.94 92 LEU A C 1
ATOM 798 O O . LEU A 1 92 ? 7.058 -6.199 -0.729 1.00 94.94 92 LEU A O 1
ATOM 802 N N . LYS A 1 93 ? 6.959 -8.212 0.230 1.00 91.19 93 LYS A N 1
ATOM 803 C CA . LYS A 1 93 ? 8.183 -8.015 1.025 1.00 91.19 93 LYS A CA 1
ATOM 804 C C . LYS A 1 93 ? 9.425 -7.720 0.183 1.00 91.19 93 LYS A C 1
ATOM 806 O O . LYS A 1 93 ? 10.262 -6.937 0.615 1.00 91.19 93 LYS A O 1
ATOM 811 N N . THR A 1 94 ? 9.543 -8.326 -0.998 1.00 94.31 94 THR A N 1
ATOM 812 C CA . THR A 1 94 ? 10.754 -8.230 -1.824 1.00 94.31 94 THR A CA 1
ATOM 813 C C . THR A 1 94 ? 10.447 -7.735 -3.233 1.00 94.31 94 THR A C 1
ATOM 815 O O . THR A 1 94 ? 9.304 -7.800 -3.702 1.00 94.31 94 THR A O 1
ATOM 818 N N . ASN A 1 95 ? 11.468 -7.204 -3.905 1.00 94.06 95 ASN A N 1
ATOM 819 C CA . ASN A 1 95 ? 11.343 -6.717 -5.276 1.00 94.06 95 ASN A CA 1
ATOM 820 C C . ASN A 1 95 ? 11.142 -7.872 -6.260 1.00 94.06 95 ASN A C 1
ATOM 822 O O . ASN A 1 95 ? 10.413 -7.711 -7.232 1.00 94.06 95 ASN A O 1
ATOM 826 N N . GLU A 1 96 ? 11.718 -9.039 -5.981 1.00 95.38 96 GLU A N 1
ATOM 827 C CA . GLU A 1 96 ? 11.571 -10.259 -6.775 1.00 95.38 96 GLU A CA 1
ATOM 828 C C . GLU A 1 96 ? 10.113 -10.711 -6.788 1.00 95.38 96 GLU A C 1
ATOM 830 O O . GLU A 1 96 ? 9.543 -10.889 -7.862 1.00 95.38 96 GLU A O 1
ATOM 835 N N . LEU A 1 97 ? 9.476 -10.799 -5.612 1.00 96.31 97 LEU A N 1
ATOM 836 C CA . LEU A 1 97 ? 8.062 -11.163 -5.510 1.00 96.31 97 LEU A CA 1
ATOM 837 C C . LEU A 1 97 ? 7.171 -10.142 -6.220 1.00 96.31 97 LEU A C 1
ATOM 839 O O . LEU A 1 97 ? 6.257 -10.520 -6.950 1.00 96.31 97 LEU A O 1
ATOM 843 N N . PHE A 1 98 ? 7.452 -8.849 -6.043 1.00 96.81 98 PHE A N 1
ATOM 844 C CA . PHE A 1 98 ? 6.727 -7.792 -6.744 1.00 96.81 98 PHE A CA 1
ATOM 845 C C . PHE A 1 98 ? 6.864 -7.924 -8.269 1.00 96.81 98 PHE A C 1
ATOM 847 O O . PHE A 1 98 ? 5.868 -7.891 -8.993 1.00 96.81 98 PHE A O 1
ATOM 854 N N . CYS A 1 99 ? 8.077 -8.168 -8.759 1.00 96.69 99 CYS A N 1
ATOM 855 C CA . CYS A 1 99 ? 8.344 -8.333 -10.182 1.00 96.69 99 CYS A CA 1
ATOM 856 C C . CYS A 1 99 ? 7.664 -9.580 -10.765 1.00 96.69 99 CYS A C 1
ATOM 858 O O . CYS A 1 99 ? 6.997 -9.512 -11.799 1.00 96.69 99 CYS A O 1
ATOM 860 N N . GLN A 1 100 ? 7.777 -10.713 -10.074 1.00 95.50 100 GLN A N 1
ATOM 861 C CA . GLN A 1 100 ? 7.251 -12.003 -10.516 1.00 95.50 100 GLN A CA 1
ATOM 862 C C . GLN A 1 100 ? 5.721 -12.065 -10.470 1.00 95.50 100 GLN A C 1
ATOM 864 O O . GLN A 1 100 ? 5.081 -12.598 -11.384 1.00 95.50 100 GLN A O 1
ATOM 869 N N . HIS A 1 101 ? 5.105 -11.547 -9.408 1.00 93.88 101 HIS A N 1
ATOM 870 C CA . HIS A 1 101 ? 3.669 -11.710 -9.190 1.00 93.88 101 HIS A CA 1
ATOM 871 C C . HIS A 1 101 ? 2.848 -10.546 -9.736 1.00 93.88 101 HIS A C 1
ATOM 873 O O . HIS A 1 101 ? 1.767 -10.794 -10.269 1.00 93.88 101 HIS A O 1
ATOM 879 N N . VAL A 1 102 ? 3.379 -9.322 -9.704 1.00 95.19 102 VAL A N 1
ATOM 880 C CA . VAL A 1 102 ? 2.618 -8.110 -10.036 1.00 95.19 102 VAL A CA 1
ATOM 881 C C . VAL A 1 102 ? 2.969 -7.620 -11.433 1.00 95.19 102 VAL A C 1
ATOM 883 O O . VAL A 1 102 ? 2.133 -7.638 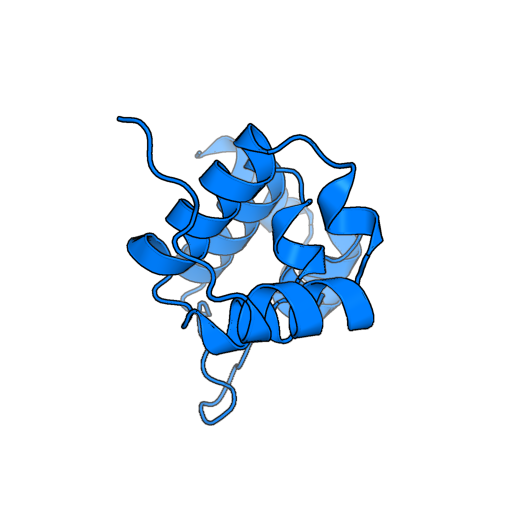-12.339 1.00 95.19 102 VAL A O 1
ATOM 886 N N . THR A 1 103 ? 4.223 -7.223 -11.651 1.00 95.00 103 THR A N 1
ATOM 887 C CA . THR A 1 103 ? 4.607 -6.487 -12.866 1.00 95.00 103 THR A CA 1
ATOM 888 C C . THR A 1 103 ? 4.935 -7.388 -14.047 1.00 95.00 103 THR A C 1
ATOM 890 O O . THR A 1 103 ? 4.865 -6.919 -15.181 1.00 95.00 103 THR A O 1
ATOM 893 N N . LYS A 1 104 ? 5.209 -8.675 -13.801 1.00 94.31 104 LYS A N 1
ATOM 894 C CA . LYS A 1 104 ? 5.628 -9.658 -14.814 1.00 94.31 104 LYS A CA 1
ATOM 895 C C . LYS A 1 104 ? 6.872 -9.193 -15.583 1.00 94.31 104 LYS A C 1
ATOM 897 O O . LYS A 1 104 ? 7.001 -9.434 -16.777 1.00 94.31 104 LYS A O 1
ATOM 902 N N . THR A 1 105 ? 7.782 -8.516 -14.883 1.00 95.62 105 THR A N 1
ATOM 903 C CA . THR A 1 105 ? 9.069 -8.037 -15.414 1.00 95.62 105 THR A CA 1
ATOM 904 C C . THR A 1 105 ? 10.231 -8.729 -14.711 1.00 95.62 105 THR A C 1
ATOM 906 O O . THR A 1 105 ? 10.051 -9.297 -13.637 1.00 95.62 105 THR A O 1
ATOM 909 N N . SER A 1 106 ? 11.444 -8.639 -15.258 1.00 95.75 106 SER A N 1
ATOM 910 C CA . SER A 1 106 ? 12.636 -9.085 -14.531 1.00 95.75 106 SER A CA 1
ATOM 911 C C . SER A 1 106 ? 12.983 -8.118 -13.382 1.00 95.75 106 SER A C 1
ATOM 913 O O . SER A 1 106 ? 12.742 -6.910 -13.507 1.00 95.75 106 SER A O 1
ATOM 915 N N . PRO A 1 107 ? 13.596 -8.599 -12.282 1.00 94.56 107 PRO A N 1
ATOM 916 C CA . PRO A 1 107 ? 14.128 -7.726 -11.233 1.00 94.56 107 PRO A CA 1
ATOM 917 C C . PRO A 1 107 ? 15.158 -6.714 -11.756 1.00 94.56 107 PRO A C 1
ATOM 919 O O . PRO A 1 107 ? 15.207 -5.584 -11.281 1.00 94.56 107 PRO A O 1
ATOM 922 N N . GLY A 1 108 ? 15.939 -7.084 -12.780 1.00 96.44 108 GLY A N 1
ATOM 923 C CA . GLY A 1 108 ? 16.906 -6.188 -13.421 1.00 96.44 108 GLY A CA 1
ATOM 924 C C . GLY A 1 108 ? 16.251 -4.994 -14.122 1.00 96.44 108 GLY A C 1
ATOM 925 O O . GLY A 1 108 ? 16.742 -3.875 -14.007 1.00 96.44 108 GLY A O 1
ATOM 926 N N . HIS A 1 109 ? 15.107 -5.199 -14.782 1.00 96.75 109 HIS A N 1
ATOM 927 C CA . HIS A 1 109 ? 14.352 -4.104 -15.397 1.00 96.75 109 HIS A CA 1
ATOM 928 C C . HIS A 1 109 ? 13.825 -3.121 -14.341 1.00 96.75 109 HIS A C 1
ATOM 930 O O . HIS A 1 109 ? 13.951 -1.908 -14.504 1.00 96.75 109 HIS A O 1
ATOM 936 N N . TYR A 1 110 ? 13.324 -3.639 -13.215 1.00 96.94 110 TYR A N 1
ATOM 937 C CA . TYR A 1 110 ? 12.913 -2.809 -12.083 1.00 96.94 110 TYR A CA 1
ATOM 938 C C . TYR A 1 110 ? 14.088 -2.038 -11.472 1.00 96.94 110 TYR A C 1
ATOM 940 O O . TYR A 1 110 ? 13.978 -0.836 -11.253 1.00 96.94 110 TYR A O 1
ATOM 948 N N . LEU A 1 111 ? 15.236 -2.689 -11.256 1.00 95.50 111 LEU A N 1
ATOM 949 C CA . LEU A 1 111 ? 16.432 -2.029 -10.729 1.00 95.50 111 LEU A CA 1
ATOM 950 C C . LEU A 1 111 ? 16.940 -0.922 -11.664 1.00 95.50 111 LEU A C 1
ATOM 952 O O . LEU A 1 111 ? 17.350 0.134 -11.191 1.00 95.50 111 LEU A O 1
ATOM 956 N N . ASN A 1 112 ? 16.897 -1.136 -12.979 1.00 96.88 112 ASN A N 1
ATOM 957 C CA . ASN A 1 112 ? 17.263 -0.104 -13.947 1.00 96.88 112 ASN A CA 1
ATOM 958 C C . ASN A 1 112 ? 16.305 1.089 -13.885 1.00 96.88 112 ASN A C 1
ATOM 960 O O . ASN A 1 112 ? 16.772 2.221 -13.878 1.00 96.88 112 ASN A O 1
ATOM 964 N N . PHE A 1 113 ? 14.999 0.850 -13.749 1.00 96.81 113 PHE A N 1
ATOM 965 C CA . PHE A 1 113 ? 14.026 1.920 -13.522 1.00 96.81 113 PHE A CA 1
ATOM 966 C C . PHE A 1 113 ? 14.275 2.673 -12.207 1.00 96.81 113 PHE A C 1
ATOM 968 O O . PHE A 1 113 ? 14.176 3.893 -12.160 1.00 96.81 113 PHE A O 1
ATOM 975 N N . MET A 1 114 ? 14.646 1.980 -11.128 1.00 94.62 114 MET A N 1
ATOM 976 C CA . MET A 1 114 ? 14.964 2.643 -9.857 1.00 94.62 114 MET A CA 1
ATOM 977 C C . MET A 1 114 ? 16.108 3.653 -9.984 1.00 94.62 114 MET A C 1
ATOM 979 O O . MET A 1 114 ? 16.108 4.642 -9.263 1.00 94.62 114 MET A O 1
ATOM 983 N N . LYS A 1 115 ? 17.061 3.421 -10.895 1.00 95.38 115 LYS A N 1
ATOM 984 C CA . LYS A 1 115 ? 18.182 4.339 -11.153 1.00 95.38 115 LYS A CA 1
ATOM 985 C C . LYS A 1 115 ? 17.773 5.601 -11.922 1.00 95.38 115 LYS A C 1
ATOM 987 O O . LYS A 1 115 ? 18.587 6.509 -12.028 1.00 95.38 115 LYS A O 1
ATOM 992 N N . THR A 1 116 ? 16.564 5.649 -12.487 1.00 94.56 116 THR A N 1
ATOM 993 C CA . THR A 1 116 ? 16.057 6.811 -13.238 1.00 94.56 116 THR A CA 1
ATOM 994 C C . THR A 1 116 ? 15.152 7.726 -12.407 1.00 94.56 116 THR A C 1
ATOM 996 O O . THR A 1 116 ? 14.628 8.693 -12.954 1.00 94.56 116 THR A O 1
ATOM 999 N N . LEU A 1 117 ? 14.899 7.386 -11.137 1.00 88.81 117 LEU A N 1
ATOM 1000 C CA . LEU A 1 117 ? 14.073 8.156 -10.197 1.00 88.81 117 LEU A CA 1
ATOM 1001 C C . LEU A 1 117 ? 14.920 9.088 -9.333 1.00 88.81 117 LEU A C 1
ATOM 1003 O O . LEU A 1 117 ? 14.359 10.139 -8.953 1.00 88.81 117 LEU A O 1
#

Secondary structure (DSSP, 8-state):
--------HHHHHHHHHHHGGGGGS-HHHHHHHHHIIIIIS---HHHHHH-GGGTTS-HHHHHHHHHHHHHTT-----TTSTT---HHHHT-SSHHHHIIIII-S-HHHHHHHHTT-

Sequence (117 aa):
MNTQLGFEYAELKKIFNQYAKLFIYDYKLIELNFDFLYNEMNISRQRLIDYPPILKQSFQQLRTRCLYLKYLKRHQFDPTKPNFVSLKDLSLKTNELFCQHVTKTSPGHYLNFMKTL

Nearest PDB structures (foldseek):
  3m66-assembly1_A  TM=9.278E-01  e=5.702E-06  Homo sapiens
  4fzv-assembly1_B  TM=7.570E-01  e=8.706E-04  Homo sapiens
  4fp9-assembly1_B  TM=7.943E-01  e=2.257E-03  Homo sapiens